Protein AF-A0A2V9Q455-F1 (afdb_monomer)

Solvent-accessible surface area (backbone atoms only — not comparable to full-atom values): 4890 Å² total; per-residue (Å²): 95,67,83,45,80,42,79,48,79,43,83,31,55,55,71,48,55,82,95,42,94,44,27,84,71,52,65,60,65,61,51,50,53,50,54,36,40,73,72,33,39,66,46,66,50,78,44,73,31,38,34,60,67,43,95,63,24,70,59,39,48,50,57,35,50,52,56,53,53,53,53,57,53,53,54,55,52,55,56,61,67,74,77,115

Foldseek 3Di:
DQVDAEEAEEEELADLDPPDPSVVVPPDVVVVCVVCVVVNHNNYDYQYLHNCNDPVNVVSVVVSVVVVVVVVVVVVVVVVVVVD

Mean predicted aligned error: 5.49 Å

Sequence (84 aa):
LGRKKVVVITSRGSAYEKGTAREAFDSQEPYLRHILGFIGLTDVTFIHAENQAREEVAVFFAAAAERIGGLVIDQNQQVGSSLS

Secondary structure (DSSP, 8-state):
-TT-EEEEEEE-SS---TTSTTGGG--HHHHHHHHHHHTT--EEEEEEE--TTSTTHHHHHHHHHHHHHHHHHHHHHHHHHT--

Radius of gyration: 15.0 Å; Cα contacts (8 Å, |Δi|>4): 87; chains: 1; bounding box: 28×33×34 Å

pLDDT: mean 88.83, std 12.4, range [48.72, 97.88]

Structure (mmCIF, N/CA/C/O backbone):
data_AF-A0A2V9Q455-F1
#
_entry.id   AF-A0A2V9Q455-F1
#
loop_
_atom_site.group_PDB
_atom_site.id
_atom_site.type_symbol
_atom_site.label_atom_id
_atom_site.label_alt_id
_atom_site.label_comp_id
_atom_site.label_asym_id
_atom_site.label_entity_id
_atom_site.label_seq_id
_atom_site.pdbx_PDB_ins_code
_atom_site.Cartn_x
_atom_site.Cartn_y
_atom_site.Cartn_z
_atom_site.occupancy
_atom_site.B_iso_or_equiv
_atom_site.auth_seq_id
_atom_site.auth_comp_id
_atom_site.auth_asym_id
_atom_site.auth_atom_id
_atom_site.pdbx_PDB_model_num
ATOM 1 N N . LEU A 1 1 ? -10.426 -0.819 19.498 1.00 63.56 1 LEU A N 1
ATOM 2 C CA . LEU A 1 1 ? -9.430 -0.255 18.555 1.00 63.56 1 LEU A CA 1
ATOM 3 C C . LEU A 1 1 ? -10.065 0.497 17.377 1.00 63.56 1 LEU A C 1
ATOM 5 O O . LEU A 1 1 ? -9.409 1.389 16.861 1.00 63.56 1 LEU A O 1
ATOM 9 N N . GLY A 1 2 ? -11.341 0.264 17.038 1.00 65.19 2 GLY A N 1
ATOM 10 C CA . GLY A 1 2 ? -12.003 0.807 15.836 1.00 65.19 2 GLY A CA 1
ATOM 11 C C . GLY A 1 2 ? -12.166 2.329 15.682 1.00 65.19 2 GLY A C 1
ATOM 12 O O . GLY A 1 2 ? -12.838 2.752 14.757 1.00 65.19 2 GLY A O 1
ATOM 13 N N . ARG A 1 3 ? -11.572 3.158 16.552 1.00 78.25 3 ARG A N 1
ATOM 14 C CA . ARG A 1 3 ? -11.463 4.623 16.365 1.00 78.25 3 ARG A CA 1
ATOM 15 C C . ARG A 1 3 ? -10.046 5.084 16.004 1.00 78.25 3 ARG A C 1
ATOM 17 O O . ARG A 1 3 ? -9.807 6.280 15.877 1.00 78.25 3 ARG A O 1
ATOM 24 N N . LYS A 1 4 ? -9.079 4.164 15.921 1.00 87.62 4 LYS A N 1
ATOM 25 C CA . LYS A 1 4 ? -7.710 4.502 15.529 1.00 87.62 4 LYS A CA 1
ATOM 26 C C . LYS A 1 4 ? -7.619 4.514 14.009 1.00 87.62 4 LYS A C 1
ATOM 28 O O . LYS A 1 4 ? -7.876 3.490 13.386 1.00 87.62 4 LYS A O 1
ATOM 33 N N . LYS A 1 5 ? -7.194 5.653 13.467 1.00 90.00 5 LYS A N 1
ATOM 34 C CA . LYS A 1 5 ? -6.754 5.780 12.080 1.00 90.00 5 LYS A CA 1
ATOM 35 C C . LYS A 1 5 ? -5.411 5.079 11.925 1.00 90.00 5 LYS A C 1
ATOM 37 O O . LYS A 1 5 ? -4.500 5.308 12.721 1.00 90.00 5 LYS A O 1
ATOM 42 N N . VAL A 1 6 ? -5.300 4.224 10.920 1.00 92.81 6 VAL A N 1
ATOM 43 C CA . VAL A 1 6 ? -4.069 3.511 10.577 1.00 92.81 6 VAL A CA 1
ATOM 44 C C . VAL A 1 6 ? -3.669 3.900 9.166 1.00 92.81 6 VAL A C 1
ATOM 46 O O . VAL A 1 6 ? -4.490 3.886 8.252 1.00 92.81 6 VAL A O 1
ATOM 49 N N . VAL A 1 7 ? -2.392 4.215 8.983 1.00 93.94 7 VAL A N 1
ATOM 50 C CA . VAL A 1 7 ? -1.801 4.388 7.657 1.00 93.94 7 VAL A CA 1
ATOM 5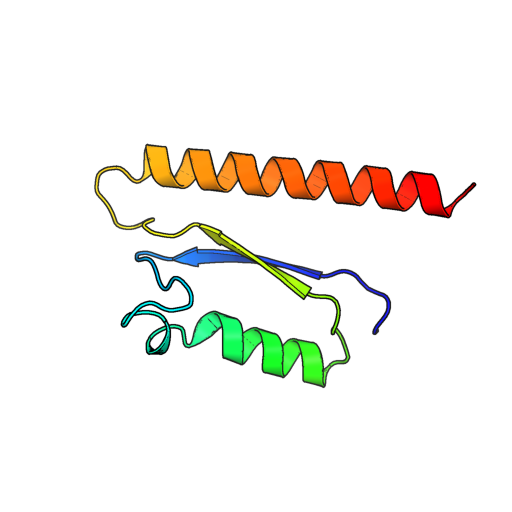1 C C . VAL A 1 7 ? -0.812 3.260 7.434 1.00 93.94 7 VAL A C 1
ATOM 53 O O . VAL A 1 7 ? 0.070 3.031 8.261 1.00 93.94 7 VAL A O 1
ATOM 56 N N . VAL A 1 8 ? -0.963 2.557 6.318 1.00 95.44 8 VAL A N 1
ATOM 57 C CA . VAL A 1 8 ? -0.026 1.529 5.872 1.00 95.44 8 VAL A CA 1
ATOM 58 C C . VAL A 1 8 ? 0.666 2.037 4.616 1.00 95.44 8 VAL A C 1
ATOM 60 O O . VAL A 1 8 ? 0.016 2.306 3.608 1.00 95.44 8 VAL A O 1
ATOM 63 N N . ILE A 1 9 ? 1.989 2.167 4.683 1.00 95.50 9 ILE A N 1
ATOM 64 C CA . ILE A 1 9 ? 2.826 2.600 3.563 1.00 95.50 9 ILE A CA 1
ATOM 65 C C . ILE A 1 9 ? 3.684 1.417 3.137 1.00 95.50 9 ILE A C 1
ATOM 67 O O . ILE A 1 9 ? 4.397 0.840 3.956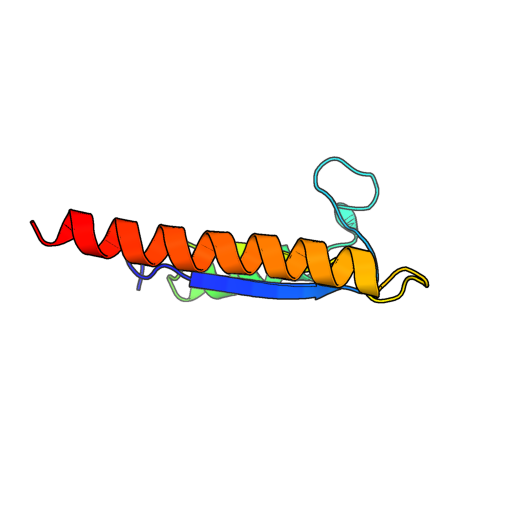 1.00 95.50 9 ILE A O 1
ATOM 71 N N . THR A 1 10 ? 3.620 1.046 1.861 1.00 95.75 10 THR A N 1
ATOM 72 C CA . THR A 1 10 ? 4.364 -0.102 1.326 1.00 95.75 10 THR A CA 1
ATOM 73 C C . THR A 1 10 ? 5.171 0.298 0.102 1.00 95.75 10 THR A C 1
ATOM 75 O O . THR A 1 10 ? 4.641 0.972 -0.778 1.00 95.75 10 THR A O 1
ATOM 78 N N . SER A 1 11 ? 6.407 -0.189 -0.002 1.00 95.38 11 SER A N 1
ATOM 79 C CA . SER A 1 11 ? 7.200 -0.133 -1.235 1.00 95.38 11 SER A CA 1
ATOM 80 C C . SER A 1 11 ? 6.979 -1.400 -2.063 1.00 95.38 11 SER A C 1
ATOM 82 O O . SER A 1 11 ? 6.994 -2.506 -1.516 1.00 95.38 11 SER A O 1
ATOM 84 N N . ARG A 1 12 ? 6.740 -1.245 -3.369 1.00 95.38 12 ARG A N 1
ATOM 85 C CA . ARG A 1 12 ? 6.453 -2.333 -4.312 1.00 95.38 12 ARG A CA 1
ATOM 86 C C . ARG A 1 12 ? 7.265 -2.147 -5.588 1.00 95.38 12 ARG A C 1
ATOM 88 O O . ARG A 1 12 ? 7.275 -1.071 -6.181 1.00 95.38 12 ARG A O 1
ATOM 95 N N . GLY A 1 13 ? 7.911 -3.216 -6.054 1.00 95.44 13 GLY A N 1
ATOM 96 C CA . GLY A 1 13 ? 8.728 -3.168 -7.272 1.00 95.44 13 GLY A CA 1
ATOM 97 C C . GLY A 1 13 ? 7.926 -2.917 -8.557 1.00 95.44 13 GLY A C 1
ATOM 98 O O . GLY A 1 13 ? 8.463 -2.382 -9.520 1.00 95.44 13 GLY A O 1
ATOM 99 N N . SER A 1 14 ? 6.641 -3.272 -8.575 1.00 94.81 14 SER A N 1
ATOM 100 C CA . SER A 1 14 ? 5.714 -3.116 -9.706 1.00 94.81 14 SER A CA 1
ATOM 101 C C . SER A 1 14 ? 4.365 -2.572 -9.232 1.00 94.81 14 SER A C 1
ATOM 103 O O . SER A 1 14 ? 4.152 -2.445 -8.025 1.00 94.81 14 SER A O 1
ATOM 105 N N . ALA A 1 15 ? 3.489 -2.243 -10.184 1.00 94.50 15 ALA A N 1
ATOM 106 C CA . ALA A 1 15 ? 2.151 -1.719 -9.935 1.00 94.50 15 ALA A CA 1
ATOM 107 C C . ALA A 1 15 ? 1.057 -2.795 -9.987 1.00 94.50 15 ALA A C 1
ATOM 109 O O . ALA A 1 15 ? 1.052 -3.633 -10.898 1.00 94.50 15 ALA A O 1
ATOM 110 N N . TYR A 1 16 ? 0.119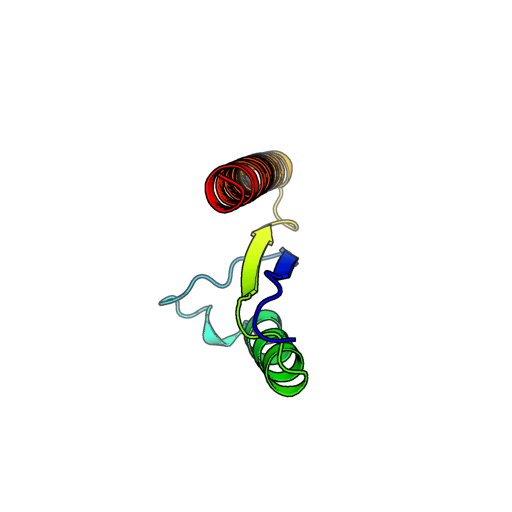 -2.725 -9.041 1.00 95.69 16 TYR A N 1
ATOM 111 C CA . TYR A 1 16 ? -1.018 -3.643 -8.898 1.00 95.69 16 TYR A CA 1
ATOM 112 C C . TYR A 1 16 ? -2.340 -2.875 -8.764 1.00 95.69 16 TYR A C 1
ATOM 114 O O . TYR A 1 16 ? -3.180 -3.172 -7.917 1.00 95.69 16 TYR A O 1
ATOM 122 N N . GLU A 1 17 ? -2.503 -1.844 -9.589 1.00 92.06 17 GLU A N 1
ATOM 123 C CA . GLU A 1 17 ? -3.661 -0.952 -9.568 1.00 92.06 17 GLU A CA 1
ATOM 124 C C . GLU A 1 17 ? -4.994 -1.706 -9.680 1.00 92.06 17 GLU A C 1
ATOM 126 O O . GLU A 1 17 ? -5.139 -2.645 -10.473 1.00 92.06 17 GLU A O 1
ATOM 131 N N . LYS A 1 18 ? -5.988 -1.239 -8.915 1.00 91.81 18 LYS A N 1
ATOM 132 C CA . LYS A 1 18 ? -7.350 -1.783 -8.925 1.00 91.81 18 LYS A CA 1
ATOM 133 C C . LYS A 1 18 ? -7.986 -1.663 -10.308 1.00 91.81 18 LYS A C 1
ATOM 135 O O . LYS A 1 18 ? -7.836 -0.646 -10.980 1.00 91.81 18 LYS A O 1
ATOM 140 N N . GLY A 1 19 ? -8.716 -2.691 -10.721 1.00 93.81 19 GLY A N 1
ATOM 141 C CA . GLY A 1 19 ? -9.348 -2.796 -12.033 1.00 93.81 19 GLY A CA 1
ATOM 142 C C . GLY A 1 19 ? -8.405 -3.227 -13.157 1.00 93.81 19 GLY A C 1
ATOM 143 O O . GLY A 1 19 ? -8.855 -3.396 -14.289 1.00 93.81 19 GLY A O 1
ATOM 144 N N . THR A 1 20 ? -7.113 -3.431 -12.883 1.00 94.62 20 THR A N 1
ATOM 145 C CA . THR A 1 20 ? -6.170 -3.954 -13.880 1.00 94.62 20 THR A CA 1
ATOM 146 C C . THR A 1 20 ? -6.064 -5.472 -13.795 1.00 94.62 20 THR A C 1
ATOM 148 O O . THR A 1 20 ? -6.284 -6.074 -12.746 1.00 94.62 20 THR A O 1
ATOM 151 N N . ALA A 1 21 ? -5.601 -6.112 -14.873 1.00 95.50 21 ALA A N 1
ATOM 152 C CA . ALA A 1 21 ? -5.254 -7.536 -14.839 1.00 95.50 21 ALA A CA 1
ATOM 153 C C . ALA A 1 21 ? -4.183 -7.866 -13.779 1.00 95.50 21 ALA A C 1
ATOM 155 O O . ALA A 1 21 ? -4.031 -9.028 -13.409 1.00 95.50 21 ALA A O 1
ATOM 156 N N . ARG A 1 22 ? -3.431 -6.857 -13.303 1.00 95.56 22 ARG A N 1
ATOM 157 C CA . ARG A 1 22 ? -2.413 -7.045 -12.275 1.00 95.56 22 ARG A CA 1
ATOM 158 C C . ARG A 1 22 ? -2.953 -6.992 -10.847 1.00 95.56 22 ARG A C 1
ATOM 160 O O . ARG A 1 22 ? -2.268 -7.493 -9.967 1.00 95.56 22 ARG A O 1
ATOM 167 N N . GLU A 1 23 ? -4.157 -6.466 -10.615 1.00 95.56 23 GLU A N 1
ATOM 168 C CA . GLU A 1 23 ? -4.761 -6.361 -9.275 1.00 95.56 23 GLU A CA 1
ATOM 169 C C . GLU A 1 23 ? -4.755 -7.705 -8.533 1.00 95.56 23 GLU A C 1
ATOM 171 O O . GLU A 1 23 ? -4.393 -7.775 -7.363 1.00 95.56 23 GLU A O 1
ATOM 176 N N . ALA A 1 24 ? -5.076 -8.796 -9.237 1.00 95.81 24 ALA A N 1
ATOM 177 C CA . ALA A 1 24 ? -5.146 -10.139 -8.662 1.00 95.81 24 ALA A CA 1
ATOM 178 C C . ALA A 1 24 ? -3.796 -10.683 -8.153 1.00 95.81 24 ALA A C 1
ATOM 180 O O . ALA A 1 24 ? -3.780 -11.672 -7.423 1.00 95.81 24 ALA A O 1
ATOM 181 N N . PHE A 1 25 ? -2.671 -10.064 -8.525 1.00 96.75 25 PHE A N 1
ATOM 182 C CA . PHE A 1 25 ? -1.349 -10.432 -8.012 1.00 96.75 25 PHE A CA 1
ATOM 183 C C . PHE A 1 25 ? -0.962 -9.660 -6.738 1.00 96.75 25 PHE A C 1
ATOM 185 O O . PHE A 1 25 ? 0.103 -9.927 -6.177 1.00 96.75 25 PHE A O 1
ATOM 192 N N . ASP A 1 26 ? -1.797 -8.733 -6.248 1.00 96.75 26 ASP A N 1
ATOM 193 C CA . ASP A 1 26 ? -1.589 -8.097 -4.944 1.00 96.75 26 ASP A CA 1
ATOM 194 C C . ASP A 1 26 ? -2.057 -9.008 -3.802 1.00 96.75 26 ASP A C 1
ATOM 196 O O . ASP A 1 26 ? -3.219 -9.007 -3.395 1.00 96.75 26 ASP A O 1
ATOM 200 N N . SER A 1 27 ? -1.119 -9.755 -3.228 1.00 95.75 27 SER A N 1
ATOM 201 C CA . SER A 1 27 ? -1.359 -10.516 -1.995 1.00 95.75 27 SER A CA 1
ATOM 202 C C . SER A 1 27 ? -1.182 -9.676 -0.723 1.00 95.75 27 SER A C 1
ATOM 204 O O . SER A 1 27 ? -1.562 -10.113 0.362 1.00 95.75 27 SER A O 1
ATOM 206 N N . GLN A 1 28 ? -0.568 -8.494 -0.816 1.00 96.56 28 GLN A N 1
ATOM 207 C CA . GLN A 1 28 ? -0.111 -7.717 0.335 1.00 96.56 28 GLN A CA 1
ATOM 208 C C . GLN A 1 28 ? -1.243 -6.898 0.965 1.00 96.56 28 GLN A C 1
ATOM 210 O O . GLN A 1 28 ? -1.471 -7.018 2.171 1.00 96.56 28 GLN A O 1
ATOM 215 N N . GLU A 1 29 ? -1.942 -6.061 0.186 1.00 96.94 29 GLU A N 1
ATOM 216 C CA . GLU A 1 29 ? -3.029 -5.230 0.736 1.00 96.94 29 GLU A CA 1
ATOM 217 C C . GLU A 1 29 ? -4.165 -6.094 1.321 1.00 96.94 29 GLU A C 1
ATOM 219 O O . GLU A 1 29 ? -4.532 -5.858 2.479 1.00 96.94 29 GLU A O 1
ATOM 224 N N . PRO A 1 30 ? -4.696 -7.119 0.619 1.00 96.88 30 PRO A N 1
ATOM 225 C CA . PRO A 1 30 ? -5.798 -7.926 1.146 1.00 96.88 30 PRO A CA 1
ATOM 226 C C . PRO A 1 30 ? -5.444 -8.649 2.450 1.00 96.88 30 PRO A C 1
ATOM 228 O O . PRO A 1 30 ? -6.237 -8.649 3.393 1.00 96.88 30 PRO A O 1
ATOM 231 N N . TYR A 1 31 ? -4.234 -9.211 2.540 1.00 97.69 31 TYR A N 1
ATOM 232 C CA . TYR A 1 31 ? -3.761 -9.898 3.742 1.00 97.69 31 TYR A CA 1
ATOM 233 C C . TYR A 1 31 ? -3.637 -8.947 4.940 1.00 97.69 31 TYR A C 1
ATOM 235 O O . TYR A 1 31 ? -4.121 -9.246 6.034 1.00 97.69 31 TYR A O 1
ATOM 243 N N . LEU A 1 32 ? -3.046 -7.765 4.734 1.00 97.75 32 LEU A N 1
ATOM 244 C CA . LEU A 1 32 ? -2.914 -6.767 5.795 1.00 97.75 32 LEU A CA 1
ATOM 245 C C . LEU A 1 32 ? -4.276 -6.226 6.233 1.00 97.75 32 LEU A C 1
ATOM 247 O O . LEU A 1 32 ? -4.519 -6.116 7.432 1.00 97.75 32 LEU A O 1
ATOM 251 N N . ARG A 1 33 ? -5.196 -5.950 5.298 1.00 97.12 33 ARG A N 1
ATOM 252 C CA . ARG A 1 33 ? -6.573 -5.560 5.642 1.00 97.12 33 ARG A CA 1
ATOM 253 C C . ARG A 1 33 ? -7.270 -6.627 6.477 1.00 97.12 33 ARG A C 1
ATOM 255 O O . ARG A 1 33 ? -7.933 -6.279 7.451 1.00 97.12 33 ARG A O 1
ATOM 262 N N . HIS A 1 34 ? -7.096 -7.902 6.132 1.00 97.81 34 HIS A N 1
ATOM 263 C CA . HIS A 1 34 ? -7.688 -9.007 6.877 1.00 97.81 34 HIS A CA 1
ATOM 264 C C . HIS A 1 34 ? -7.192 -9.043 8.329 1.00 97.81 34 HIS A C 1
ATOM 266 O O . HIS A 1 34 ? -7.999 -9.037 9.258 1.00 97.81 34 HIS A O 1
ATOM 272 N N . ILE A 1 35 ? -5.873 -9.004 8.539 1.00 97.88 35 ILE A N 1
ATOM 273 C CA . ILE A 1 35 ? -5.285 -9.055 9.886 1.00 97.88 35 ILE A CA 1
ATOM 274 C C . ILE A 1 35 ? -5.620 -7.804 10.697 1.00 97.88 35 ILE A C 1
ATOM 276 O O . ILE A 1 35 ? -5.997 -7.915 11.863 1.00 97.88 35 ILE A O 1
ATOM 280 N N . LEU A 1 36 ? -5.509 -6.615 10.098 1.00 96.88 36 LEU A N 1
ATOM 281 C CA . LEU A 1 36 ? -5.831 -5.355 10.772 1.00 96.88 36 LEU A CA 1
ATOM 282 C C . LEU A 1 36 ? -7.312 -5.313 11.172 1.00 96.88 36 LEU A C 1
ATOM 284 O O . LEU A 1 36 ? -7.632 -4.970 12.311 1.00 96.88 36 LEU A O 1
ATOM 288 N N . GLY A 1 37 ? -8.204 -5.755 10.284 1.00 96.00 37 GLY A N 1
ATOM 289 C CA . GLY A 1 37 ? -9.626 -5.902 10.578 1.00 96.00 37 GLY A CA 1
ATOM 290 C C . GLY A 1 37 ? -9.891 -6.889 11.716 1.00 96.00 37 GLY A C 1
ATOM 291 O O . GLY A 1 37 ? -10.653 -6.569 12.628 1.00 96.00 37 GLY A O 1
ATOM 292 N N . PHE A 1 38 ? -9.210 -8.040 11.720 1.00 96.44 38 PHE A N 1
ATOM 293 C CA . PHE A 1 38 ? -9.330 -9.055 12.772 1.00 96.44 38 PHE A CA 1
ATOM 294 C C . PHE A 1 38 ? -8.974 -8.509 14.165 1.00 96.44 38 PHE A C 1
ATOM 296 O O . PHE A 1 38 ? -9.674 -8.792 15.134 1.00 96.44 38 PHE A O 1
ATOM 303 N N . ILE A 1 39 ? -7.946 -7.659 14.272 1.00 95.56 39 ILE A N 1
ATOM 304 C CA . ILE A 1 39 ? -7.566 -7.014 15.545 1.00 95.56 39 ILE A CA 1
ATOM 305 C C . ILE A 1 39 ? -8.368 -5.734 15.853 1.00 95.56 39 ILE A C 1
ATOM 307 O O . ILE A 1 39 ? -8.092 -5.030 16.827 1.00 95.56 39 ILE A O 1
ATOM 311 N N . GLY A 1 40 ? -9.378 -5.416 15.040 1.00 94.75 40 GLY A N 1
ATOM 312 C CA . GLY A 1 40 ? -10.283 -4.288 15.250 1.00 94.75 40 GLY A CA 1
ATOM 313 C C . GLY A 1 40 ? -9.727 -2.927 14.818 1.00 94.75 40 GLY A C 1
ATOM 314 O O . 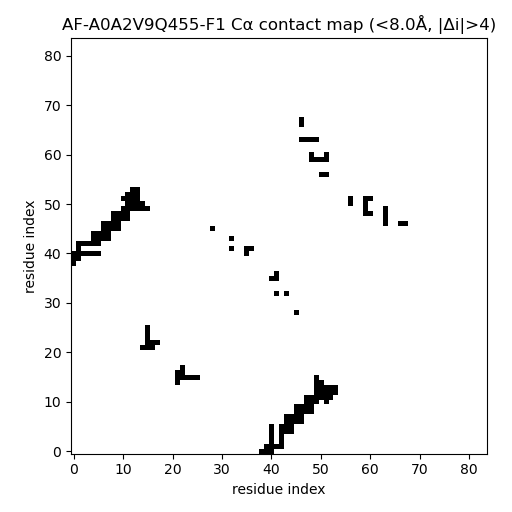GLY A 1 40 ? -10.152 -1.906 15.366 1.00 94.75 40 GLY A O 1
ATOM 315 N N . LEU A 1 41 ? -8.779 -2.899 13.879 1.00 95.81 41 LEU A N 1
ATOM 316 C CA . LEU A 1 41 ? -8.293 -1.705 13.181 1.00 95.81 41 LEU A CA 1
ATOM 317 C C . LEU A 1 41 ? -8.929 -1.643 11.789 1.00 95.81 41 LEU A C 1
ATOM 319 O O . LEU A 1 41 ? -8.419 -2.209 10.828 1.00 95.81 41 LEU A O 1
ATOM 323 N N . THR A 1 42 ? -10.078 -0.980 11.698 1.00 93.75 42 THR A N 1
ATOM 324 C CA . THR A 1 42 ? -10.915 -0.970 10.488 1.00 93.75 42 THR A CA 1
ATOM 325 C C . THR A 1 42 ? -10.807 0.318 9.672 1.00 93.75 42 THR A C 1
ATOM 327 O O . THR A 1 42 ? -11.126 0.307 8.488 1.00 93.75 42 THR A O 1
ATOM 330 N N . ASP A 1 43 ? -10.339 1.415 10.273 1.00 93.56 43 ASP A N 1
ATOM 331 C CA . ASP A 1 43 ? -10.091 2.694 9.596 1.00 93.56 43 ASP A CA 1
ATOM 332 C C . ASP A 1 43 ? -8.643 2.732 9.077 1.00 93.56 43 ASP A C 1
ATOM 334 O O . ASP A 1 43 ? -7.730 3.216 9.754 1.00 93.56 43 ASP A O 1
ATOM 338 N N . VAL A 1 44 ? -8.418 2.094 7.920 1.00 93.06 44 VAL A N 1
ATOM 339 C CA . VAL A 1 44 ? -7.078 1.874 7.354 1.00 93.06 44 VAL A CA 1
ATOM 340 C C . VAL A 1 44 ? -6.939 2.467 5.955 1.00 93.06 44 VAL A C 1
ATOM 342 O O . VAL A 1 44 ? -7.547 1.987 4.989 1.00 93.06 44 VAL A O 1
ATOM 345 N N . THR A 1 45 ? -6.030 3.431 5.835 1.00 93.38 45 THR A N 1
ATOM 346 C CA . THR A 1 45 ? -5.599 4.025 4.566 1.00 93.38 45 THR A CA 1
ATOM 347 C C . THR A 1 45 ? -4.310 3.366 4.092 1.00 93.38 45 THR A C 1
ATOM 349 O O . THR A 1 45 ? -3.336 3.285 4.838 1.00 93.38 45 THR A O 1
ATOM 352 N N . PHE A 1 46 ? -4.287 2.925 2.835 1.00 94.38 46 PHE A N 1
ATOM 353 C CA . PHE A 1 46 ? -3.093 2.370 2.200 1.00 94.38 46 PHE A CA 1
ATOM 354 C C . PHE A 1 46 ? -2.481 3.374 1.224 1.00 94.38 46 PHE A C 1
ATOM 356 O O . PHE A 1 46 ? -3.188 4.058 0.479 1.00 94.38 46 PHE A O 1
ATOM 363 N N . ILE A 1 47 ? -1.151 3.434 1.224 1.00 94.06 47 ILE A N 1
ATOM 364 C CA . ILE A 1 47 ? -0.348 4.134 0.227 1.00 94.06 47 ILE A CA 1
ATOM 365 C C . ILE A 1 47 ? 0.681 3.146 -0.309 1.00 94.06 47 ILE A C 1
ATOM 367 O O . ILE A 1 47 ? 1.503 2.613 0.440 1.00 94.06 47 ILE A O 1
ATOM 371 N N . HIS A 1 48 ? 0.662 2.933 -1.618 1.00 95.50 48 HIS A N 1
ATOM 372 C CA . HIS A 1 48 ? 1.643 2.096 -2.288 1.00 95.50 48 HIS A CA 1
ATOM 373 C C . HIS A 1 48 ? 2.619 2.976 -3.061 1.00 95.50 48 HIS A C 1
ATOM 375 O O . HIS A 1 48 ? 2.237 3.658 -4.010 1.00 95.50 48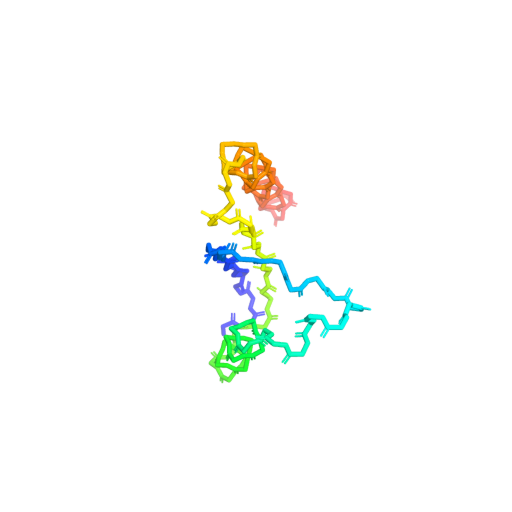 HIS A O 1
ATOM 381 N N . ALA A 1 49 ? 3.884 2.958 -2.653 1.00 95.94 49 ALA A N 1
ATOM 382 C CA . ALA A 1 49 ? 4.981 3.416 -3.487 1.00 95.94 49 ALA A CA 1
ATOM 383 C C . ALA A 1 49 ? 5.277 2.299 -4.496 1.00 95.94 49 ALA A C 1
ATOM 385 O O . ALA A 1 49 ? 6.000 1.353 -4.187 1.00 95.94 49 ALA A O 1
ATOM 386 N N . GLU A 1 50 ? 4.636 2.352 -5.662 1.00 95.81 50 GLU A N 1
ATOM 387 C CA . GLU A 1 50 ? 4.757 1.331 -6.709 1.00 95.81 50 GLU A CA 1
ATOM 388 C C . GLU A 1 50 ? 5.907 1.625 -7.677 1.00 95.81 50 GLU A C 1
ATOM 390 O O . GLU A 1 50 ? 6.471 2.719 -7.678 1.00 95.81 50 GLU A O 1
ATOM 395 N N .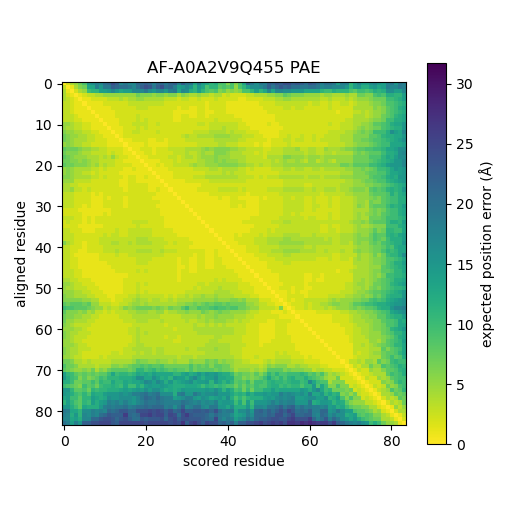 ASN A 1 51 ? 6.251 0.643 -8.517 1.00 96.06 51 ASN A N 1
ATOM 396 C CA . ASN A 1 51 ? 7.285 0.752 -9.556 1.00 96.06 51 ASN A CA 1
ATOM 397 C C . ASN A 1 51 ? 8.703 1.045 -9.031 1.00 96.06 51 ASN A C 1
ATOM 399 O O . ASN A 1 51 ? 9.544 1.574 -9.754 1.00 96.06 51 ASN A O 1
ATOM 403 N N . GLN A 1 52 ? 9.003 0.653 -7.793 1.00 96.50 52 GLN A N 1
ATOM 404 C CA . GLN A 1 52 ? 10.283 0.949 -7.138 1.00 96.50 52 GLN A CA 1
ATOM 405 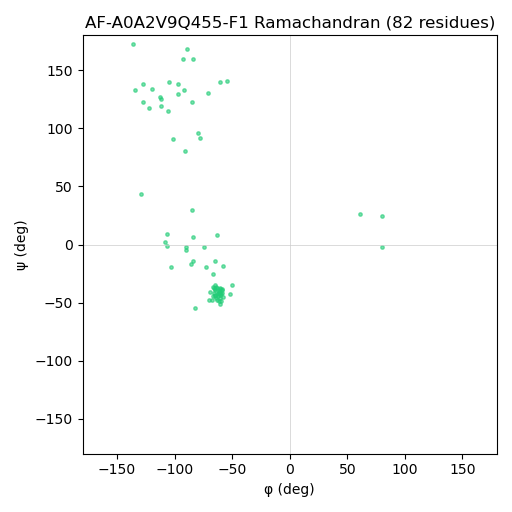C C . GLN A 1 52 ? 11.460 0.101 -7.651 1.00 96.50 52 GLN A C 1
ATOM 407 O O . GLN A 1 52 ? 12.586 0.280 -7.202 1.00 96.50 52 GLN A O 1
ATOM 412 N N . ALA A 1 53 ? 11.213 -0.821 -8.588 1.00 96.25 53 ALA A N 1
ATOM 413 C CA . ALA A 1 53 ? 12.245 -1.596 -9.278 1.00 96.25 53 ALA A CA 1
ATOM 414 C C . ALA A 1 53 ? 12.450 -1.150 -10.740 1.00 96.25 53 ALA A C 1
ATOM 416 O O . ALA A 1 53 ? 13.121 -1.845 -11.499 1.00 96.25 53 ALA A O 1
ATOM 417 N N . ARG A 1 54 ? 11.841 -0.030 -11.156 1.00 93.12 54 ARG A N 1
ATOM 418 C CA . ARG A 1 54 ? 12.032 0.544 -12.496 1.00 93.12 54 ARG A CA 1
ATOM 419 C C . ARG A 1 54 ? 13.277 1.419 -12.563 1.00 93.12 54 ARG A C 1
ATOM 421 O O . ARG A 1 54 ? 13.746 1.914 -11.543 1.00 93.12 54 ARG A O 1
ATOM 428 N N . GLU A 1 55 ? 13.777 1.640 -13.775 1.00 93.25 55 GLU A N 1
ATOM 429 C CA . GLU A 1 55 ? 14.927 2.517 -14.012 1.00 93.25 55 GLU A CA 1
ATOM 430 C C . GLU A 1 55 ? 14.632 3.955 -13.557 1.00 93.25 55 GLU A C 1
ATOM 432 O O . GLU A 1 55 ? 15.465 4.594 -12.918 1.00 93.25 55 GLU A O 1
ATOM 437 N N . GLU A 1 56 ? 13.402 4.436 -13.756 1.00 93.62 56 GLU A N 1
ATOM 438 C CA . GLU A 1 56 ? 12.956 5.773 -13.351 1.00 93.62 56 GLU A CA 1
ATOM 439 C C . GLU A 1 56 ? 12.488 5.838 -11.886 1.00 93.62 56 GLU A C 1
ATOM 441 O O . GLU A 1 56 ? 11.619 6.641 -11.534 1.00 93.62 56 GLU A O 1
ATOM 446 N N . VAL A 1 57 ? 13.048 5.000 -11.005 1.00 94.88 57 VAL A N 1
ATOM 447 C CA . VAL A 1 57 ? 12.656 4.905 -9.587 1.00 94.88 57 VAL A CA 1
ATOM 448 C C . VAL A 1 57 ? 12.604 6.265 -8.887 1.00 94.88 57 VAL A C 1
ATOM 450 O O . VAL A 1 57 ? 11.709 6.488 -8.080 1.00 94.88 57 VAL A O 1
ATOM 453 N N . ALA A 1 58 ? 13.486 7.208 -9.230 1.00 95.31 58 ALA A N 1
ATOM 454 C CA . ALA A 1 58 ? 13.496 8.545 -8.636 1.00 95.31 58 ALA A CA 1
ATOM 455 C C . ALA A 1 58 ? 12.173 9.308 -8.848 1.00 95.31 58 ALA A C 1
ATOM 457 O O . ALA A 1 58 ? 11.698 9.976 -7.931 1.00 95.31 58 ALA A O 1
ATOM 458 N N . VAL A 1 59 ? 11.550 9.172 -10.024 1.00 95.62 59 VAL A N 1
ATOM 459 C CA . VAL A 1 59 ? 10.268 9.820 -10.346 1.00 95.62 59 VAL A CA 1
ATOM 460 C C . VAL A 1 59 ? 9.139 9.182 -9.542 1.00 95.62 59 VAL A C 1
ATOM 462 O O . VAL A 1 59 ? 8.358 9.880 -8.895 1.00 95.62 59 VAL A O 1
ATOM 465 N N . PHE A 1 60 ? 9.080 7.849 -9.529 1.00 94.81 60 PHE A N 1
ATOM 466 C CA . PHE A 1 60 ? 8.056 7.112 -8.786 1.00 94.81 60 PHE A CA 1
ATOM 467 C C . PHE A 1 60 ? 8.183 7.311 -7.275 1.00 94.81 60 PHE A C 1
ATOM 469 O O . PHE A 1 60 ? 7.180 7.443 -6.574 1.00 94.81 60 PHE A O 1
ATOM 476 N N . PHE A 1 61 ? 9.412 7.363 -6.767 1.00 95.06 61 PHE A N 1
ATOM 477 C CA . PHE A 1 61 ? 9.697 7.662 -5.373 1.00 95.06 61 PHE A CA 1
ATOM 478 C C . PHE A 1 61 ? 9.237 9.074 -4.999 1.00 95.06 61 PHE A C 1
ATOM 480 O O . PHE A 1 61 ? 8.545 9.235 -3.996 1.00 95.06 61 PHE A O 1
ATOM 487 N N . ALA A 1 62 ? 9.571 10.087 -5.805 1.00 96.00 62 ALA A N 1
ATOM 488 C CA . ALA A 1 62 ? 9.178 11.469 -5.538 1.00 96.00 62 ALA A CA 1
ATOM 489 C C . ALA A 1 62 ? 7.650 11.631 -5.489 1.00 96.00 62 ALA A C 1
ATOM 491 O O . ALA A 1 62 ? 7.126 12.198 -4.532 1.00 96.00 62 ALA A O 1
ATOM 492 N N . ALA A 1 63 ? 6.933 11.053 -6.457 1.00 94.00 63 ALA A N 1
ATOM 493 C CA . ALA A 1 63 ? 5.470 11.070 -6.474 1.00 94.00 63 ALA A CA 1
ATOM 494 C C . ALA A 1 63 ? 4.863 10.366 -5.244 1.00 94.00 63 ALA A C 1
ATOM 496 O O . ALA A 1 63 ? 3.893 10.844 -4.650 1.00 94.00 63 ALA A O 1
ATOM 497 N N . ALA A 1 64 ? 5.447 9.239 -4.822 1.00 94.25 64 ALA A N 1
ATOM 498 C CA . ALA A 1 64 ? 5.015 8.552 -3.610 1.00 94.25 64 ALA A CA 1
ATOM 499 C C . ALA A 1 64 ? 5.267 9.398 -2.351 1.00 94.25 64 ALA A C 1
ATOM 501 O O . ALA A 1 64 ? 4.384 9.499 -1.499 1.00 94.25 64 ALA A O 1
ATOM 502 N N . ALA A 1 65 ? 6.437 10.034 -2.242 1.00 93.75 65 ALA A N 1
ATOM 503 C CA . ALA A 1 65 ? 6.789 10.899 -1.120 1.00 93.75 65 ALA A CA 1
ATOM 504 C C . ALA A 1 65 ? 5.852 12.112 -1.009 1.00 93.75 65 ALA A C 1
ATOM 506 O O . ALA A 1 65 ? 5.400 12.429 0.091 1.00 93.75 65 ALA A O 1
ATOM 507 N N . GLU A 1 66 ? 5.497 12.739 -2.132 1.00 93.69 66 GLU A N 1
ATOM 508 C CA . GLU A 1 66 ? 4.530 13.841 -2.176 1.00 93.69 66 GLU A CA 1
ATOM 509 C C . GLU A 1 66 ? 3.158 13.403 -1.643 1.00 93.69 66 GLU A C 1
ATOM 511 O O . GLU A 1 66 ? 2.595 14.036 -0.746 1.00 93.69 66 GLU A O 1
ATOM 516 N N . ARG A 1 67 ? 2.651 12.259 -2.120 1.00 91.06 67 ARG A N 1
ATOM 517 C CA . ARG A 1 67 ? 1.365 11.709 -1.673 1.00 91.06 67 ARG A CA 1
ATOM 518 C C . ARG A 1 67 ? 1.363 11.348 -0.184 1.00 91.06 67 ARG A C 1
ATOM 520 O O . ARG A 1 67 ? 0.356 11.551 0.493 1.00 91.06 67 ARG A O 1
ATOM 527 N N . ILE A 1 68 ? 2.477 10.827 0.337 1.00 90.94 68 ILE A N 1
ATOM 528 C CA . ILE A 1 68 ? 2.649 10.557 1.774 1.00 90.94 68 ILE A CA 1
ATOM 529 C C . ILE A 1 68 ? 2.638 11.869 2.566 1.00 90.94 68 ILE A C 1
ATOM 531 O O . ILE A 1 68 ? 1.954 11.955 3.587 1.00 90.94 68 ILE A O 1
ATOM 535 N N . GLY A 1 69 ? 3.346 12.894 2.084 1.00 90.12 69 GLY A N 1
ATOM 536 C CA . GLY A 1 69 ? 3.385 14.218 2.703 1.00 90.12 69 GLY A CA 1
ATOM 537 C C . GLY A 1 69 ? 1.999 14.854 2.829 1.00 90.12 69 GLY A C 1
ATOM 538 O O . GLY A 1 69 ? 1.647 15.330 3.908 1.00 90.12 69 GLY A O 1
ATOM 539 N N . GLY A 1 70 ? 1.180 14.788 1.773 1.00 87.12 70 GLY A N 1
ATOM 540 C CA . GLY A 1 70 ? -0.194 15.306 1.791 1.00 87.12 70 GLY A CA 1
ATOM 541 C C . GLY A 1 70 ? -1.077 14.649 2.859 1.00 87.12 70 GLY A C 1
ATOM 542 O O . GLY A 1 70 ? -1.767 15.333 3.612 1.00 87.12 70 GLY A O 1
ATOM 543 N N . LEU A 1 71 ? -0.983 13.325 3.014 1.00 82.31 71 LEU A N 1
ATOM 544 C CA . LEU A 1 71 ? -1.775 12.582 4.003 1.00 82.31 71 LEU A CA 1
ATOM 545 C C . LEU A 1 71 ? -1.434 12.938 5.457 1.00 82.31 71 LEU A C 1
ATOM 547 O O . LEU A 1 71 ? -2.325 12.960 6.307 1.00 82.31 71 LEU A O 1
ATOM 551 N N . VAL A 1 72 ? -0.167 13.235 5.759 1.00 72.56 72 VAL A N 1
ATOM 552 C CA . VAL A 1 72 ? 0.249 13.675 7.103 1.00 72.56 72 VAL A CA 1
ATOM 553 C C . VAL A 1 72 ? -0.353 15.043 7.443 1.00 72.56 72 VAL A C 1
ATOM 555 O O . VAL A 1 72 ? -0.769 15.271 8.581 1.00 72.56 72 VAL A O 1
ATOM 558 N N . ILE A 1 73 ? -0.438 15.940 6.459 1.00 73.25 73 ILE A N 1
ATOM 559 C CA . ILE A 1 73 ? -1.014 17.279 6.634 1.00 73.25 73 ILE A CA 1
ATOM 560 C C . ILE A 1 73 ? -2.521 17.179 6.909 1.00 73.25 73 ILE A C 1
ATOM 562 O O . ILE A 1 73 ? -2.998 17.747 7.896 1.00 73.25 73 ILE A O 1
ATOM 566 N N . ASP A 1 74 ? -3.249 16.394 6.111 1.00 73.62 74 ASP A N 1
ATOM 567 C CA . ASP A 1 74 ? -4.699 16.216 6.255 1.00 73.62 74 ASP A CA 1
ATOM 568 C C . ASP A 1 74 ? -5.081 15.613 7.615 1.00 73.62 74 ASP A C 1
ATOM 570 O O . ASP A 1 74 ? -6.041 16.053 8.258 1.00 73.62 74 ASP A O 1
ATOM 574 N N . GLN A 1 75 ? -4.319 14.627 8.104 1.00 69.81 75 GLN A N 1
ATOM 575 C CA . GLN A 1 75 ? -4.596 14.029 9.412 1.00 69.81 75 GLN A CA 1
ATOM 576 C C . GLN A 1 75 ? -4.404 15.017 10.564 1.00 69.81 75 GLN A C 1
ATOM 578 O O . GLN A 1 75 ? -5.224 15.037 11.485 1.00 69.81 75 GLN A O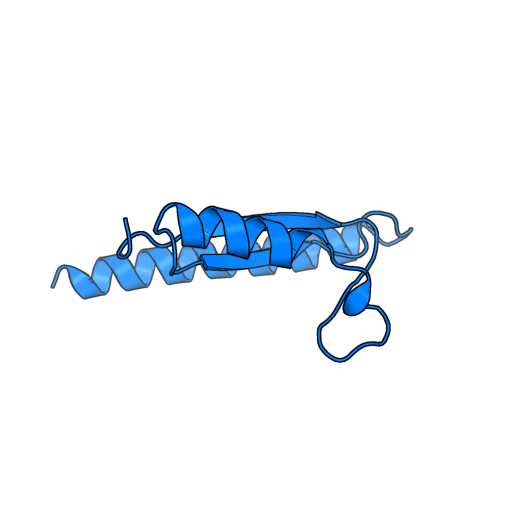 1
ATOM 583 N N . ASN A 1 76 ? -3.378 15.868 10.502 1.00 65.50 76 ASN A N 1
ATOM 584 C CA . ASN A 1 76 ? -3.135 16.874 11.535 1.00 65.50 76 ASN A CA 1
ATOM 585 C C . ASN A 1 76 ? -4.238 17.944 11.574 1.00 65.50 76 ASN A C 1
ATOM 587 O O . ASN A 1 76 ? -4.645 18.366 12.658 1.00 65.50 76 ASN A O 1
ATOM 591 N N . GLN A 1 77 ? -4.776 18.344 10.418 1.00 68.44 77 GLN A N 1
ATOM 592 C CA . GLN A 1 77 ? -5.877 19.312 10.349 1.00 68.44 77 GLN A CA 1
ATOM 593 C C . GLN A 1 77 ? -7.197 18.741 10.889 1.00 68.44 77 GLN A C 1
ATOM 595 O O . GLN A 1 77 ? -7.906 19.414 11.639 1.00 68.44 77 GLN A O 1
ATOM 600 N N . GLN A 1 78 ? -7.508 17.477 10.580 1.00 62.00 78 GLN A N 1
ATOM 601 C CA . GLN A 1 78 ? -8.723 16.825 11.081 1.00 62.00 78 GLN A CA 1
ATOM 602 C C . GLN A 1 78 ? -8.723 16.671 12.610 1.00 62.00 78 GLN A C 1
ATOM 604 O O . GLN A 1 78 ? -9.767 16.858 13.236 1.00 62.00 78 GLN A O 1
ATOM 609 N N . VAL A 1 79 ? -7.569 16.392 13.230 1.00 62.25 79 VAL A N 1
ATOM 610 C CA . VAL A 1 79 ? -7.446 16.344 14.700 1.00 62.25 79 VAL A CA 1
ATOM 611 C C . VAL A 1 79 ? -7.754 17.710 15.320 1.00 62.25 79 VAL A C 1
ATOM 613 O O . VAL A 1 79 ? -8.536 17.774 16.269 1.00 62.25 79 VAL A O 1
ATOM 616 N N . GLY A 1 80 ? -7.221 18.797 14.751 1.00 59.47 80 GLY A N 1
ATOM 617 C CA . GLY A 1 80 ? -7.457 20.163 15.235 1.00 59.47 80 GLY A CA 1
ATOM 618 C C . GLY A 1 80 ? -8.930 20.586 15.208 1.00 59.47 80 GLY A C 1
ATOM 619 O O . GLY A 1 80 ? -9.399 21.203 16.157 1.00 59.47 80 GLY A O 1
ATOM 620 N N . SER A 1 81 ? -9.679 20.190 14.172 1.00 58.41 81 SER A N 1
ATOM 621 C CA . SER A 1 81 ? -11.117 20.498 14.040 1.00 58.41 81 SER A CA 1
ATOM 622 C C . SER A 1 81 ? -12.037 19.712 14.984 1.00 58.41 81 SER A C 1
ATOM 624 O O . SER A 1 81 ? -13.173 20.106 15.208 1.00 58.41 81 SER A O 1
ATOM 626 N N . SER A 1 82 ? -11.564 18.585 15.528 1.00 56.72 82 SER A N 1
ATOM 627 C CA . SER A 1 82 ? -12.358 17.709 16.406 1.00 56.72 82 SER A CA 1
ATOM 628 C C . SER A 1 82 ? -12.263 18.060 17.897 1.00 56.72 82 SER A C 1
ATOM 630 O O . SER A 1 82 ? -12.924 17.428 18.719 1.00 56.72 82 SER A O 1
ATOM 632 N N . LEU A 1 83 ? -11.413 19.034 18.241 1.00 56.91 83 LEU A N 1
ATOM 633 C CA . LEU A 1 83 ? -11.126 19.478 19.611 1.00 56.91 83 LEU A CA 1
ATOM 634 C C . LEU A 1 83 ? -11.710 20.868 19.939 1.00 56.91 83 LEU A C 1
ATOM 636 O O . LEU A 1 83 ? -11.493 21.364 21.044 1.00 56.91 83 LEU A O 1
ATOM 640 N N . SER A 1 84 ? -12.435 21.477 18.997 1.00 48.72 84 SER A N 1
ATOM 641 C CA . SER A 1 84 ? -13.194 22.732 19.125 1.00 48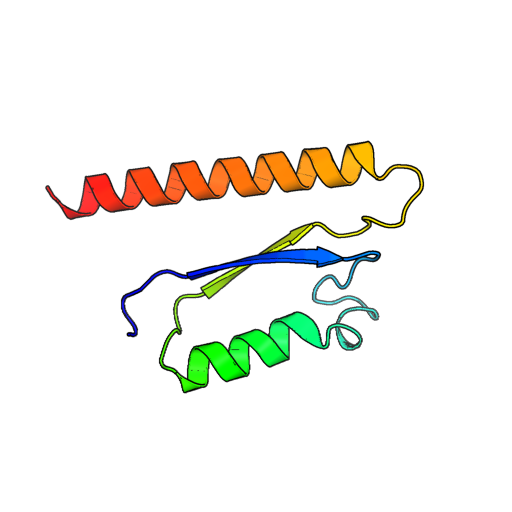.72 84 SER A CA 1
ATOM 642 C C . SER A 1 84 ? -14.692 22.461 19.127 1.00 48.72 84 SER A C 1
ATOM 644 O O . SER A 1 84 ? -15.401 23.086 19.941 1.00 48.72 84 SER A O 1
#

Nearest PDB structures (foldseek):
  3lt5-assembly1_A-2  TM=8.677E-01  e=8.541E-04  Pseudomonas aeruginosa PAO1
  4n65-assembly1_A  TM=8.742E-01  e=1.931E-03  Pseudomonas aeruginosa PAO1
  4m0c-assembly1_B  TM=8.658E-01  e=3.559E-03  Bacillus anthracis str. 'Ames Ancestor'
  2v9c-assembly1_A  TM=8.675E-01  e=6.130E-03  Pseudomonas aeruginosa PAO1
  4m0c-assembly1_A  TM=7.000E-01  e=1.699E-02  Bacillus anthracis str. 'Ames Ancestor'